Protein AF-A0A929C1X2-F1 (afdb_monomer)

pLDDT: mean 93.23, std 4.47, range [65.38, 97.5]

Sequence (120 aa):
MSGIETVYLVIFIVCLLLSAFFSGAETAFTALQRIRVEHLVSTKVPGAARIARMMRHPEKLLSAILTGNNLVNTAAAVLATVLAVSLWGEQGILIATIGVTIILLVFCETTPKIIAAHNA

Mean predicted aligned error: 4.01 Å

Radius of gyration: 18.09 Å; Cα contacts (8 Å, |Δi|>4): 116; chains: 1; bounding box: 45×24×49 Å

Foldseek 3Di:
DDPVLVVLVVLLVVLLVQLLVLLLVLLLLVLDDLVVLVVCVVVVPPCSVVSNVCVVPVV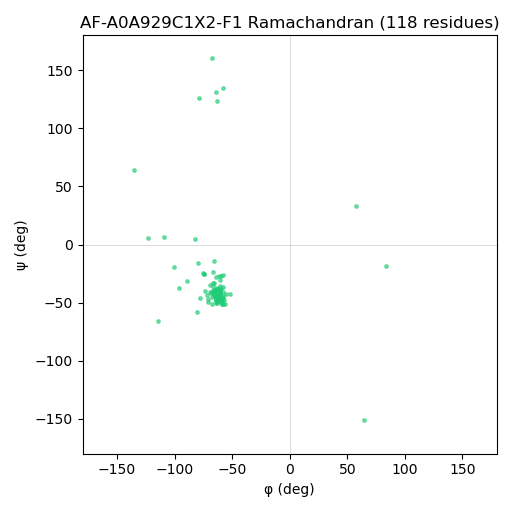VVNVVSVVSNVVSLVSNLVSQLVSQCVPPNPVSNVVSVVVSVCSSVPPRHPVSSVVSNVVD

Nearest PDB structures (foldseek):
  7m1t-assembly1_A  TM=9.672E-01  e=6.883E-06  Methanoculleus thermophilus
  7m1t-assembly1_B  TM=9.630E-01  e=1.212E-05  Methanoculleus thermophilus
  7m1u-assembly1_A  TM=9.540E-01  e=3.221E-05  Methanoculleus thermophilus
  7m1u-assembly1_B  TM=9.156E-01  e=2.491E-05  Methanoculleus thermophilus
  7cff-assembly1_A-2  TM=9.029E-01  e=3.391E-05  Thermus parvatiensis

Secondary structure (DSSP, 8-state):
--HHHHHHHHHHHHHHHHHHHHHHHHHHHHH--HHHHHHHHHTT-TTHHHHHHHTTSHHHHHHHHHHHHHHHHHHHHHHHHHHHHHHHTTHHHHHHHHHHHHIIIIIIIIHHHHHHHHH-

Structure (mmCIF, N/CA/C/O backbone):
data_AF-A0A929C1X2-F1
#
_entry.id   AF-A0A929C1X2-F1
#
loop_
_atom_site.group_PDB
_atom_site.id
_atom_site.type_symbol
_atom_site.label_atom_id
_atom_site.label_alt_id
_atom_site.label_comp_id
_atom_site.label_asym_id
_atom_site.label_entity_id
_atom_site.label_seq_id
_atom_site.pdbx_PDB_ins_code
_atom_site.Cartn_x
_atom_site.Cartn_y
_atom_site.Cartn_z
_atom_site.occupancy
_atom_site.B_iso_or_equiv
_atom_site.auth_seq_id
_atom_site.auth_comp_id
_atom_site.auth_asym_id
_atom_site.auth_atom_id
_atom_site.pdbx_PDB_model_num
ATOM 1 N N . MET A 1 1 ? 3.470 -3.887 -25.814 1.00 65.38 1 MET A N 1
ATOM 2 C CA . MET A 1 1 ? 3.556 -4.598 -24.530 1.00 65.38 1 MET A CA 1
ATOM 3 C C . MET A 1 1 ? 3.212 -6.052 -24.751 1.00 65.38 1 MET A C 1
ATOM 5 O O . MET A 1 1 ? 2.230 -6.327 -25.436 1.00 65.38 1 MET A O 1
ATOM 9 N N . SER A 1 2 ? 4.031 -6.970 -24.246 1.00 81.50 2 SER A N 1
ATOM 10 C CA . SER A 1 2 ? 3.705 -8.400 -24.250 1.00 81.50 2 SER A CA 1
ATOM 11 C C . SER A 1 2 ? 2.525 -8.700 -23.309 1.00 81.50 2 SER A C 1
ATOM 13 O O . SER A 1 2 ? 2.235 -7.923 -22.400 1.00 81.50 2 SER A O 1
ATOM 15 N N . GLY A 1 3 ? 1.844 -9.841 -23.480 1.00 87.00 3 GLY A N 1
ATOM 16 C CA . GLY A 1 3 ? 0.752 -10.237 -22.573 1.00 87.00 3 GLY A CA 1
ATOM 17 C C . GLY A 1 3 ? 1.196 -10.381 -21.108 1.00 87.00 3 GLY A C 1
ATOM 18 O O . GLY A 1 3 ? 0.408 -10.155 -20.195 1.00 87.00 3 GLY A O 1
ATOM 19 N N . ILE A 1 4 ? 2.476 -10.685 -20.879 1.00 88.56 4 ILE A N 1
ATOM 20 C CA . ILE A 1 4 ? 3.079 -10.800 -19.544 1.00 88.56 4 ILE A CA 1
ATOM 21 C C . ILE A 1 4 ? 3.236 -9.420 -18.889 1.00 88.56 4 ILE A C 1
ATOM 23 O O . ILE A 1 4 ? 2.886 -9.258 -17.722 1.00 88.56 4 ILE A O 1
ATOM 27 N N . GLU A 1 5 ? 3.687 -8.406 -19.633 1.00 89.50 5 GLU A N 1
ATOM 28 C CA .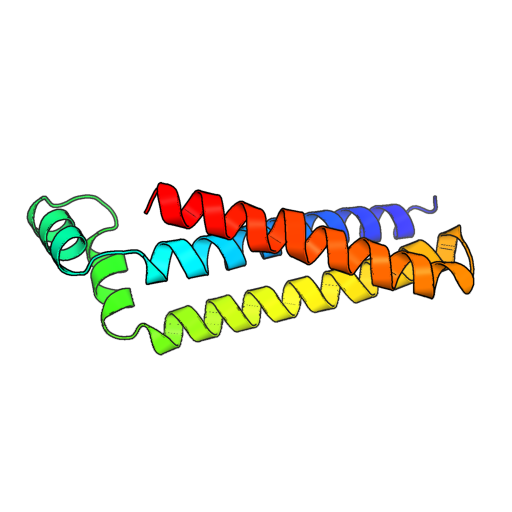 GLU A 1 5 ? 3.780 -7.028 -19.123 1.00 89.50 5 GLU A CA 1
ATOM 29 C C . GLU A 1 5 ? 2.414 -6.489 -18.690 1.00 89.50 5 GLU A C 1
ATOM 31 O O . GLU A 1 5 ? 2.310 -5.811 -17.670 1.00 89.50 5 GLU A O 1
ATOM 36 N N . THR A 1 6 ? 1.347 -6.824 -19.422 1.00 92.38 6 THR A N 1
ATOM 37 C CA . THR A 1 6 ? -0.018 -6.462 -19.022 1.00 92.38 6 THR A CA 1
ATOM 38 C C . THR A 1 6 ? -0.401 -7.106 -17.691 1.00 92.38 6 THR A C 1
ATOM 40 O O . THR A 1 6 ? -0.957 -6.428 -16.830 1.00 92.38 6 THR A O 1
ATOM 43 N N . VAL A 1 7 ? -0.071 -8.384 -17.483 1.00 94.50 7 VAL A N 1
ATOM 44 C CA 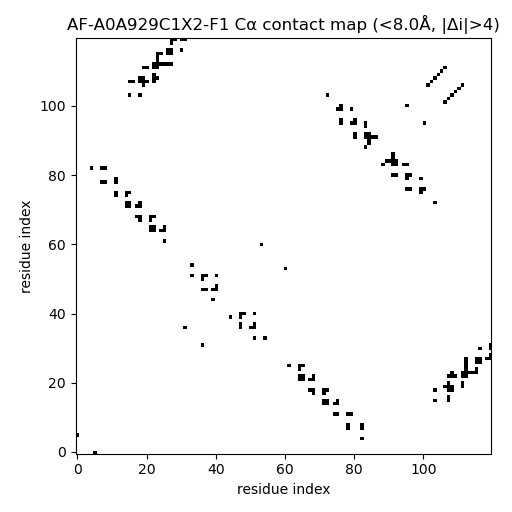. VAL A 1 7 ? -0.320 -9.067 -16.203 1.00 94.50 7 VAL A CA 1
ATOM 45 C C . VAL A 1 7 ? 0.451 -8.390 -15.069 1.00 94.50 7 VAL A C 1
ATOM 47 O O . VAL A 1 7 ? -0.132 -8.106 -14.025 1.00 94.50 7 VAL A O 1
ATOM 50 N N . TYR A 1 8 ? 1.728 -8.063 -15.273 1.00 94.19 8 TYR A N 1
ATOM 51 C CA . TYR A 1 8 ? 2.530 -7.357 -14.270 1.00 94.19 8 TYR A CA 1
ATOM 52 C C . TYR A 1 8 ? 1.973 -5.974 -13.944 1.00 94.19 8 TYR A C 1
ATOM 54 O O . TYR A 1 8 ? 1.921 -5.609 -12.772 1.00 94.19 8 TYR A O 1
ATOM 62 N N . LEU A 1 9 ? 1.496 -5.232 -14.946 1.00 94.31 9 LEU A N 1
ATOM 63 C CA . L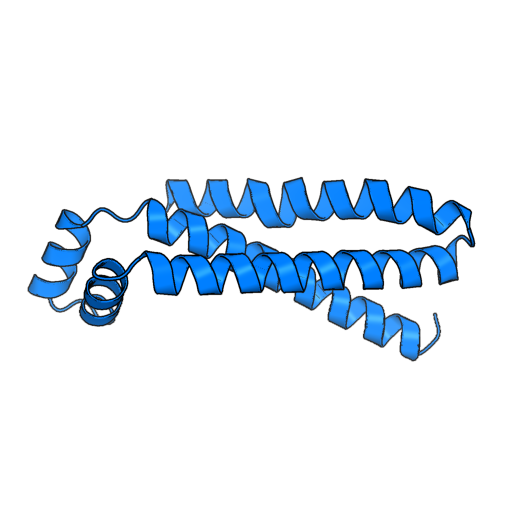EU A 1 9 ? 0.856 -3.935 -14.737 1.00 94.31 9 LEU A CA 1
ATOM 64 C C . LEU A 1 9 ? -0.435 -4.063 -13.919 1.00 94.31 9 LEU A C 1
ATOM 66 O O . LEU A 1 9 ? -0.659 -3.279 -13.000 1.00 94.31 9 LEU A O 1
ATOM 70 N N . VAL A 1 10 ? -1.270 -5.062 -14.216 1.00 96.12 10 VAL A N 1
ATOM 71 C CA . VAL A 1 10 ? -2.502 -5.316 -13.454 1.00 96.12 10 VAL A CA 1
ATOM 72 C C . VAL A 1 10 ? -2.176 -5.645 -11.998 1.00 96.12 10 VAL A C 1
ATOM 74 O O . VAL A 1 10 ? -2.767 -5.053 -11.096 1.00 96.12 10 VAL A O 1
ATOM 77 N N . ILE A 1 11 ? -1.210 -6.535 -11.752 1.00 96.56 11 ILE A N 1
ATOM 78 C CA . ILE A 1 11 ? -0.791 -6.884 -10.386 1.00 96.56 11 ILE A CA 1
ATOM 79 C C . ILE A 1 11 ? -0.217 -5.654 -9.675 1.00 96.56 11 ILE A C 1
ATOM 81 O O . ILE A 1 11 ? -0.565 -5.405 -8.524 1.00 96.56 11 ILE A O 1
ATOM 85 N N . PHE A 1 12 ? 0.597 -4.847 -10.360 1.00 96.38 12 PHE A N 1
ATOM 86 C CA . PHE A 1 12 ? 1.146 -3.610 -9.812 1.00 96.38 12 PHE A CA 1
ATOM 87 C C . PHE A 1 12 ? 0.039 -2.651 -9.352 1.00 96.38 12 PHE A C 1
ATOM 89 O O . PHE A 1 12 ? 0.068 -2.191 -8.213 1.00 96.38 12 PHE A O 1
ATOM 96 N N . ILE A 1 13 ? -0.983 -2.415 -10.182 1.00 96.56 13 ILE A N 1
ATOM 97 C CA . ILE A 1 13 ? -2.132 -1.568 -9.822 1.00 96.56 13 ILE A CA 1
ATOM 98 C C . ILE A 1 13 ? -2.871 -2.134 -8.602 1.00 96.56 13 ILE A C 1
ATOM 100 O O . ILE A 1 13 ? -3.217 -1.385 -7.689 1.00 96.56 13 ILE A O 1
ATOM 104 N N . VAL A 1 14 ? -3.076 -3.453 -8.542 1.00 97.50 14 VAL A N 1
ATOM 105 C CA . VAL A 1 14 ? -3.687 -4.103 -7.373 1.00 97.50 14 VAL A CA 1
ATOM 106 C C . VAL A 1 14 ? -2.838 -3.885 -6.116 1.00 97.50 14 VAL A C 1
ATOM 108 O O . VAL A 1 14 ? -3.391 -3.554 -5.068 1.00 97.50 14 VAL A O 1
ATOM 111 N N . CYS A 1 15 ? -1.509 -3.995 -6.203 1.00 97.31 15 CYS A N 1
ATOM 112 C CA . CYS A 1 15 ? -0.618 -3.706 -5.080 1.00 97.31 15 CYS A CA 1
ATOM 113 C C . CYS A 1 15 ? -0.747 -2.254 -4.594 1.00 97.31 15 CYS A C 1
ATOM 115 O O . CYS A 1 15 ? -0.796 -2.038 -3.385 1.00 97.31 15 CYS A O 1
ATOM 117 N N . LEU A 1 16 ? -0.865 -1.273 -5.499 1.00 97.06 16 LEU A N 1
ATOM 118 C CA . LEU A 1 16 ? -1.066 0.135 -5.128 1.00 97.06 16 LEU A CA 1
ATOM 119 C C . LEU A 1 16 ? -2.385 0.355 -4.374 1.00 97.06 16 LEU A C 1
ATOM 121 O O . LEU A 1 16 ? -2.416 1.068 -3.371 1.00 97.06 16 LEU A O 1
ATOM 125 N N . LEU A 1 17 ? -3.469 -0.282 -4.827 1.00 97.12 17 LEU A N 1
ATOM 126 C CA . LEU A 1 17 ? -4.774 -0.204 -4.162 1.00 97.12 17 LEU A CA 1
ATOM 127 C C . LEU A 1 17 ? -4.746 -0.862 -2.779 1.00 97.12 17 LEU A C 1
ATOM 129 O O . LEU A 1 17 ? -5.295 -0.318 -1.822 1.00 97.12 17 LEU A O 1
ATOM 133 N N . LEU A 1 18 ? -4.083 -2.014 -2.657 1.00 97.31 18 LEU A N 1
ATOM 134 C CA . LEU A 1 18 ? -3.912 -2.686 -1.371 1.00 97.31 18 LEU A CA 1
ATOM 135 C C . LEU A 1 18 ? -3.034 -1.872 -0.415 1.00 97.31 18 LEU A C 1
ATOM 137 O O . LEU A 1 18 ? -3.364 -1.781 0.763 1.00 97.31 18 LEU A O 1
ATOM 141 N N . SER A 1 19 ? -1.963 -1.248 -0.907 1.00 96.19 19 SER A N 1
ATOM 142 C CA . SER A 1 19 ? -1.107 -0.351 -0.118 1.00 96.19 19 SER A CA 1
ATOM 143 C C . SER A 1 19 ? -1.906 0.830 0.440 1.00 96.19 19 SER A C 1
ATOM 145 O O . SER A 1 19 ? -1.887 1.084 1.647 1.00 96.19 19 SER A O 1
ATOM 147 N N . ALA A 1 20 ? -2.717 1.466 -0.417 1.00 95.75 20 ALA A N 1
ATOM 148 C CA . ALA A 1 20 ? -3.639 2.527 -0.019 1.00 95.75 20 ALA A CA 1
ATOM 149 C C . ALA A 1 20 ? -4.636 2.068 1.049 1.00 95.75 20 ALA A C 1
ATOM 151 O O . ALA A 1 20 ? -4.857 2.762 2.045 1.00 95.75 20 ALA A O 1
ATOM 152 N N . PHE A 1 21 ? -5.203 0.875 0.873 1.00 96.31 21 PHE A N 1
ATOM 153 C CA . PHE A 1 21 ? -6.112 0.277 1.841 1.00 96.31 21 PHE A CA 1
ATOM 154 C C . PHE A 1 21 ? -5.435 0.013 3.192 1.00 96.31 21 PHE A C 1
ATOM 156 O O . PHE A 1 21 ? -5.980 0.411 4.220 1.00 96.31 21 PHE A O 1
ATOM 163 N N . PHE A 1 22 ? -4.258 -0.623 3.218 1.00 96.50 22 PHE A N 1
ATOM 164 C CA . PHE A 1 22 ? -3.558 -0.927 4.468 1.00 96.50 22 PHE A CA 1
ATOM 165 C C . PHE A 1 22 ? -3.115 0.344 5.200 1.00 96.50 22 PHE A C 1
ATOM 167 O O . PHE A 1 22 ? -3.352 0.454 6.401 1.00 96.50 22 PHE A O 1
ATOM 174 N N . SER A 1 23 ? -2.555 1.325 4.487 1.00 95.38 23 SER A N 1
ATOM 175 C CA . SER A 1 23 ? -2.156 2.615 5.066 1.00 95.38 23 SER A CA 1
ATOM 176 C C . SER A 1 23 ? -3.351 3.385 5.643 1.00 95.38 23 SER A C 1
ATOM 178 O O . SER A 1 23 ? -3.283 3.918 6.752 1.00 95.38 23 SER A O 1
ATOM 180 N N . GLY A 1 24 ? -4.482 3.408 4.929 1.00 95.25 24 GLY A N 1
ATOM 181 C CA . GLY A 1 24 ? -5.720 4.005 5.430 1.00 95.25 24 GLY A CA 1
ATOM 182 C C . GLY A 1 24 ? -6.283 3.258 6.644 1.00 95.25 24 GLY A C 1
ATOM 183 O O . GLY A 1 24 ? -6.647 3.883 7.637 1.00 95.25 24 GLY A O 1
ATOM 184 N N . ALA A 1 25 ? -6.306 1.923 6.608 1.00 94.31 25 ALA A N 1
ATOM 185 C CA . ALA A 1 25 ? -6.786 1.089 7.710 1.00 94.31 25 ALA A CA 1
ATOM 186 C C . ALA A 1 25 ? -5.943 1.254 8.985 1.00 94.31 25 ALA A C 1
ATOM 188 O O . ALA A 1 25 ? -6.502 1.298 10.079 1.00 94.31 25 ALA A O 1
ATOM 189 N N . GLU A 1 26 ? -4.621 1.386 8.848 1.00 94.50 26 GLU A N 1
ATOM 190 C CA . GLU A 1 26 ? -3.697 1.685 9.946 1.00 94.50 26 GLU A CA 1
ATOM 191 C C . GLU A 1 26 ? -4.098 2.977 10.672 1.00 94.50 26 GLU A C 1
ATOM 193 O O . GLU A 1 26 ? -4.266 2.999 11.895 1.00 94.50 26 GLU A O 1
ATOM 198 N N . THR A 1 27 ? -4.302 4.055 9.910 1.00 94.75 27 THR A N 1
ATOM 199 C CA . THR A 1 27 ? -4.625 5.369 10.481 1.00 94.75 27 THR A CA 1
ATOM 200 C C . THR A 1 27 ? -6.053 5.431 11.005 1.00 94.75 27 THR A C 1
ATOM 202 O O . THR A 1 27 ? -6.278 5.942 12.097 1.00 94.75 27 THR A O 1
ATOM 205 N N . ALA A 1 28 ? -7.018 4.844 10.294 1.00 92.12 28 ALA A N 1
ATOM 206 C CA . ALA A 1 28 ? -8.390 4.747 10.779 1.00 92.12 28 ALA A CA 1
ATOM 207 C C . ALA A 1 28 ? -8.440 4.002 12.119 1.00 92.12 28 ALA A C 1
ATOM 209 O O . ALA A 1 28 ? -9.062 4.469 13.066 1.00 92.12 28 ALA A O 1
ATOM 210 N N . PHE A 1 29 ? -7.745 2.866 12.228 1.00 92.31 29 PHE A N 1
ATOM 211 C CA . PHE A 1 29 ? -7.735 2.078 13.456 1.00 92.31 29 PHE A CA 1
ATOM 212 C C . PHE A 1 29 ? -7.070 2.812 14.625 1.00 92.31 29 PHE A C 1
ATOM 214 O O . PHE A 1 29 ? -7.579 2.755 15.743 1.00 92.31 29 PHE A O 1
ATOM 221 N N . THR A 1 30 ? -5.961 3.512 14.381 1.00 91.00 30 THR A N 1
ATOM 222 C CA . THR A 1 30 ? -5.248 4.260 15.430 1.00 91.00 30 THR A CA 1
ATOM 223 C C . THR A 1 30 ? -5.957 5.555 15.839 1.00 91.00 30 THR A C 1
ATOM 225 O O . THR A 1 30 ? -5.817 5.975 16.986 1.00 91.00 30 THR A O 1
ATOM 228 N N . ALA A 1 31 ? -6.768 6.152 14.962 1.00 90.44 31 ALA A N 1
ATOM 229 C CA . ALA A 1 31 ? -7.578 7.333 15.266 1.00 90.44 31 ALA A CA 1
ATOM 230 C C . ALA A 1 31 ? -8.885 7.019 16.030 1.00 90.44 31 ALA A C 1
ATOM 232 O O . ALA A 1 31 ? -9.482 7.920 16.627 1.00 90.44 31 ALA A O 1
ATOM 233 N N . LEU A 1 32 ? -9.336 5.756 16.060 1.00 90.19 32 LEU A N 1
ATOM 234 C CA . LEU A 1 32 ? -10.570 5.364 16.749 1.00 90.19 32 LEU A CA 1
ATOM 235 C C . LEU A 1 32 ? -10.495 5.597 18.265 1.00 90.19 32 LEU A C 1
ATOM 237 O O . LEU A 1 32 ? -9.693 5.005 18.989 1.00 90.19 32 LEU A O 1
ATOM 241 N N . GLN A 1 33 ? -11.441 6.381 18.781 1.00 88.75 33 GLN A N 1
ATOM 242 C CA . GLN A 1 33 ? -11.596 6.586 20.219 1.00 88.75 33 GLN A CA 1
ATOM 243 C C . GLN A 1 33 ? -12.319 5.410 20.878 1.00 88.75 33 GLN A C 1
ATOM 245 O O . GLN A 1 33 ? -13.457 5.081 20.534 1.00 88.75 33 GLN A O 1
ATOM 250 N N . ARG A 1 34 ? -11.703 4.831 21.914 1.00 87.25 34 ARG A N 1
ATOM 251 C CA . ARG A 1 34 ? -12.272 3.697 22.659 1.00 87.25 34 ARG A CA 1
ATOM 252 C C . ARG A 1 34 ? -13.670 3.987 23.219 1.00 87.25 34 ARG A C 1
ATOM 254 O O . ARG A 1 34 ? -14.558 3.154 23.077 1.00 87.25 34 ARG A O 1
ATOM 261 N N . ILE A 1 35 ? -13.881 5.184 23.770 1.00 89.75 35 ILE A N 1
ATOM 262 C CA . ILE A 1 35 ? -15.175 5.625 24.324 1.00 89.75 35 ILE A CA 1
ATOM 263 C C . ILE A 1 35 ? -16.266 5.636 23.241 1.00 89.75 35 ILE A C 1
ATOM 265 O O . ILE A 1 35 ? -17.372 5.141 23.458 1.00 89.75 35 ILE A O 1
ATOM 269 N N . ARG A 1 36 ? -15.950 6.146 22.044 1.00 90.19 36 ARG A N 1
ATOM 270 C CA . ARG A 1 36 ? -16.876 6.165 20.903 1.00 90.19 36 ARG A CA 1
ATOM 271 C C . ARG A 1 36 ? -17.243 4.747 20.471 1.00 90.19 36 ARG A C 1
ATOM 273 O O . ARG A 1 36 ? -18.412 4.463 20.237 1.00 90.19 36 ARG A O 1
ATOM 280 N N . VAL A 1 37 ? -16.270 3.839 20.414 1.00 91.81 37 VAL A N 1
ATOM 281 C CA . VAL A 1 37 ? -16.516 2.433 20.060 1.00 91.81 37 VAL A CA 1
ATOM 282 C C . VAL A 1 37 ? -17.369 1.725 21.117 1.00 91.81 37 VAL A C 1
ATOM 284 O O . VAL A 1 37 ? -18.288 0.993 20.758 1.00 91.81 37 VAL A O 1
ATOM 287 N N . GLU A 1 38 ? -17.137 1.975 22.407 1.00 92.06 38 GLU A N 1
ATOM 288 C CA . GLU A 1 38 ? -17.974 1.444 23.494 1.00 92.06 38 GLU A CA 1
ATOM 289 C C . GLU A 1 38 ? -19.430 1.938 23.387 1.00 92.06 38 GLU A C 1
ATOM 291 O O . GLU A 1 38 ? -20.362 1.146 23.548 1.00 92.06 38 GLU A O 1
ATOM 296 N N . HIS A 1 39 ? -19.642 3.202 23.002 1.00 94.25 39 HIS A N 1
ATOM 297 C CA . HIS A 1 39 ? -20.973 3.742 22.708 1.00 94.25 39 HIS A CA 1
ATOM 298 C C . HIS A 1 39 ? -21.634 3.090 21.474 1.00 94.25 39 HIS A C 1
ATOM 300 O O . HIS A 1 39 ? -22.827 2.788 21.478 1.00 94.25 39 HIS A O 1
ATOM 306 N N . LEU A 1 40 ? -20.872 2.806 20.414 1.00 92.94 40 LEU A N 1
ATOM 307 C CA . LEU A 1 40 ? -21.384 2.092 19.233 1.00 92.94 40 LEU A CA 1
ATOM 308 C C . LEU A 1 40 ? -21.778 0.640 19.559 1.00 92.94 40 LEU A C 1
ATOM 310 O O . LEU A 1 40 ? -22.732 0.101 18.995 1.00 92.94 40 LEU A O 1
ATOM 314 N N . VAL A 1 41 ? -21.067 0.001 20.493 1.00 94.56 41 VAL A N 1
ATOM 315 C CA . VAL A 1 41 ? -21.429 -1.329 21.000 1.00 94.56 41 VAL A CA 1
ATOM 316 C C . VAL A 1 41 ? -22.732 -1.272 21.796 1.00 94.56 41 VAL A C 1
ATOM 318 O O . VAL A 1 41 ? -23.600 -2.120 21.582 1.00 94.56 41 VAL A O 1
ATOM 321 N N . SER A 1 42 ? -22.902 -0.283 22.681 1.00 94.25 42 SER A N 1
ATOM 322 C CA . SER A 1 42 ? -24.119 -0.157 23.497 1.00 94.25 42 SER A CA 1
ATOM 323 C C . SER A 1 42 ? -25.361 0.167 22.659 1.00 94.25 42 SER A C 1
ATOM 325 O O . SER A 1 42 ? -26.443 -0.345 22.942 1.00 94.25 42 SER A O 1
ATOM 327 N N . THR A 1 43 ? -25.194 0.922 21.571 1.00 95.38 43 THR A N 1
ATOM 328 C CA . THR A 1 43 ? -26.247 1.237 20.587 1.00 95.38 43 THR A CA 1
ATOM 329 C C . THR A 1 43 ? -26.475 0.133 19.542 1.00 95.38 43 THR A C 1
ATOM 331 O O . 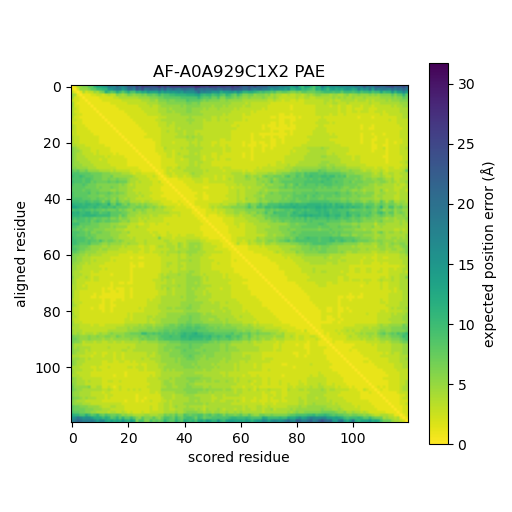THR A 1 43 ? -27.305 0.292 18.651 1.00 95.38 43 THR A O 1
ATOM 334 N N . LYS A 1 44 ? -25.799 -1.022 19.674 1.00 93.25 44 LYS A N 1
ATOM 335 C CA . LYS A 1 44 ? -25.932 -2.211 18.807 1.00 93.25 44 LYS A CA 1
ATOM 336 C C . LYS A 1 44 ? -25.648 -1.945 17.322 1.00 93.25 44 LYS A C 1
ATOM 338 O O . LYS A 1 44 ? -26.218 -2.606 16.453 1.00 93.25 44 LYS A O 1
ATOM 343 N N . VAL A 1 45 ? -24.726 -1.029 17.022 1.00 95.12 45 VAL A N 1
ATOM 344 C CA . VAL A 1 45 ? -24.284 -0.784 15.643 1.00 95.12 45 VAL A CA 1
ATOM 345 C C . VAL A 1 45 ? -23.589 -2.040 15.092 1.00 95.12 45 VAL A C 1
ATOM 347 O O . VAL A 1 45 ? -22.716 -2.613 15.762 1.00 95.12 45 VAL A O 1
ATOM 350 N N . PRO A 1 46 ? -23.947 -2.505 13.879 1.00 93.31 46 PRO A N 1
ATOM 351 C CA . PRO A 1 46 ? -23.335 -3.687 13.286 1.00 93.31 46 PRO A CA 1
ATOM 352 C C . PRO A 1 46 ? -21.816 -3.515 13.157 1.00 93.31 46 PRO A C 1
ATOM 354 O O . PRO A 1 46 ? -21.315 -2.474 12.747 1.00 93.31 46 PRO A O 1
ATOM 357 N N . GLY A 1 47 ? -21.061 -4.546 13.542 1.00 89.12 47 GLY A N 1
ATOM 358 C CA . GLY A 1 47 ? -19.594 -4.536 13.494 1.00 89.12 47 GLY A CA 1
ATOM 359 C C . GLY A 1 47 ? -18.894 -3.891 14.699 1.00 89.12 47 GLY A C 1
ATOM 360 O O . GLY A 1 47 ? -17.741 -4.240 14.962 1.00 89.12 47 GLY A O 1
ATOM 361 N N . ALA A 1 48 ? -19.577 -3.071 15.509 1.00 92.62 48 ALA A N 1
ATOM 362 C CA . ALA A 1 48 ? -18.969 -2.383 16.656 1.00 92.62 48 ALA A CA 1
ATOM 363 C C . ALA A 1 48 ? -18.346 -3.358 17.674 1.00 92.62 48 ALA A C 1
ATOM 365 O O . ALA A 1 48 ? -17.222 -3.163 18.132 1.00 92.62 48 ALA A O 1
ATOM 366 N N . ALA A 1 49 ? -19.013 -4.484 17.954 1.00 92.38 49 ALA A N 1
ATOM 367 C CA . ALA A 1 49 ? -18.498 -5.513 18.863 1.00 92.38 49 ALA A CA 1
ATOM 368 C C . ALA A 1 49 ? -17.242 -6.238 18.334 1.00 92.38 49 ALA A C 1
ATOM 370 O O . ALA A 1 49 ? -16.475 -6.817 19.109 1.00 92.38 49 ALA A O 1
ATOM 371 N N . ARG A 1 50 ? -17.025 -6.255 17.012 1.00 91.56 50 ARG A N 1
ATOM 372 C CA . ARG A 1 50 ? -15.806 -6.809 16.403 1.00 91.56 50 ARG A CA 1
ATOM 373 C C . ARG A 1 50 ? -14.652 -5.819 16.536 1.00 91.56 50 ARG A C 1
ATOM 375 O O . ARG A 1 50 ? -13.584 -6.221 16.988 1.00 91.56 50 ARG A O 1
ATOM 382 N N . ILE A 1 51 ? -14.900 -4.544 16.233 1.00 91.25 51 ILE A N 1
ATOM 383 C CA . ILE A 1 51 ? -13.921 -3.458 16.387 1.00 91.25 51 ILE A CA 1
ATOM 384 C C . ILE A 1 51 ? -13.483 -3.344 17.854 1.00 91.25 51 ILE A C 1
ATOM 386 O O . ILE A 1 51 ? -12.291 -3.378 18.141 1.00 91.25 51 ILE A O 1
ATOM 390 N N . ALA A 1 52 ? -14.428 -3.351 18.799 1.00 92.25 52 ALA A N 1
ATOM 391 C CA . ALA A 1 52 ? -14.129 -3.318 20.232 1.00 92.25 52 ALA A CA 1
ATOM 392 C C . ALA A 1 52 ? -13.243 -4.490 20.689 1.00 92.25 52 ALA A C 1
ATOM 394 O O . ALA A 1 52 ? -12.382 -4.320 21.549 1.00 92.25 52 ALA A O 1
ATOM 395 N N . ARG A 1 53 ? -13.426 -5.689 20.112 1.00 91.31 5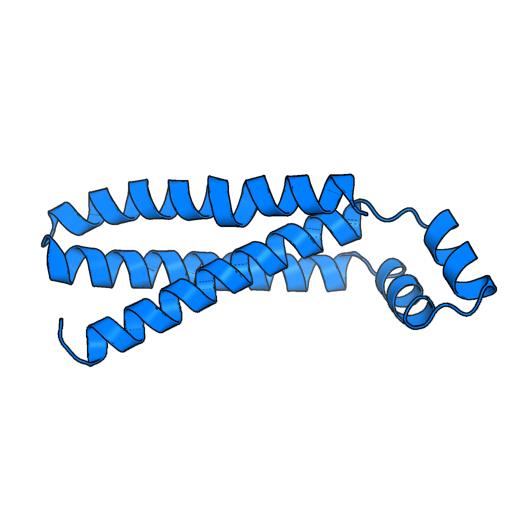3 ARG A N 1
ATOM 396 C CA . ARG A 1 53 ? -12.551 -6.844 20.379 1.00 91.31 53 ARG A CA 1
ATOM 397 C C . ARG A 1 53 ? -11.156 -6.658 19.788 1.00 91.31 53 ARG A C 1
ATOM 399 O O . ARG A 1 53 ? -10.187 -6.998 20.456 1.00 91.31 53 ARG A O 1
ATOM 406 N N . MET A 1 54 ? -11.051 -6.108 18.580 1.00 90.38 54 MET A N 1
ATOM 407 C CA . MET A 1 54 ? -9.764 -5.802 17.943 1.00 90.38 54 MET A CA 1
ATOM 408 C C . MET A 1 54 ? -8.964 -4.767 18.745 1.00 90.38 54 MET A C 1
ATOM 410 O O . MET A 1 54 ? -7.770 -4.955 18.954 1.00 90.38 54 MET A O 1
ATOM 414 N N . MET A 1 55 ? -9.628 -3.745 19.295 1.00 90.12 55 MET A N 1
ATOM 415 C CA . MET A 1 55 ? -8.996 -2.729 20.150 1.00 90.12 55 MET A CA 1
ATOM 416 C C . MET A 1 55 ? -8.467 -3.266 21.491 1.00 90.12 55 MET A C 1
ATOM 418 O O . MET A 1 55 ? -7.697 -2.573 22.147 1.00 90.12 55 MET A O 1
ATOM 422 N N . ARG A 1 56 ? -8.841 -4.484 21.920 1.00 89.81 56 ARG A N 1
ATOM 423 C CA . ARG A 1 56 ? -8.250 -5.114 23.121 1.00 89.81 56 ARG A CA 1
ATOM 424 C C . ARG A 1 56 ? -6.832 -5.633 22.882 1.00 89.81 56 ARG A C 1
ATOM 426 O O . ARG A 1 56 ? -6.083 -5.770 23.840 1.00 89.81 56 ARG A O 1
ATOM 433 N N . HIS A 1 57 ? -6.491 -5.945 21.632 1.00 89.75 57 HIS A N 1
ATOM 434 C CA . HIS A 1 57 ? -5.174 -6.443 21.229 1.00 89.75 57 HIS A CA 1
ATOM 435 C C . HIS A 1 57 ? -4.710 -5.727 19.953 1.00 89.75 57 HIS A C 1
ATOM 437 O O . HIS A 1 5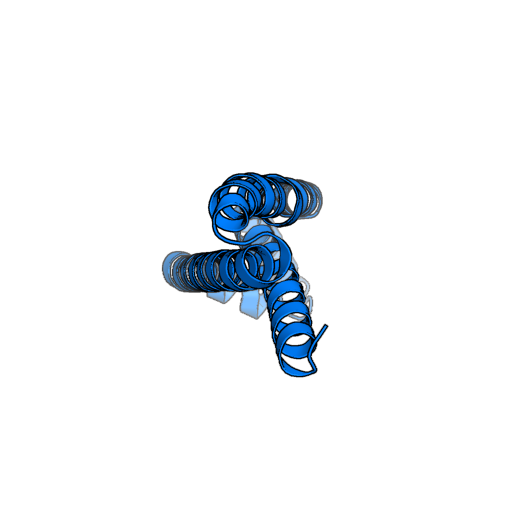7 ? -4.576 -6.369 18.903 1.00 89.75 57 HIS A O 1
ATOM 443 N N . PRO A 1 58 ? -4.499 -4.400 20.027 1.00 89.44 58 PRO A N 1
ATOM 444 C CA . PRO A 1 58 ? -4.196 -3.577 18.862 1.00 89.44 58 PRO A CA 1
ATOM 445 C C . PRO A 1 58 ? -2.909 -4.031 18.168 1.00 89.44 58 PRO A C 1
ATOM 447 O O . PRO A 1 58 ? -2.883 -4.071 16.943 1.00 89.44 58 PRO A O 1
ATOM 450 N N . GLU A 1 59 ? -1.901 -4.485 18.924 1.00 93.06 59 GLU A N 1
ATOM 451 C CA . GLU A 1 59 ? -0.639 -5.010 18.382 1.00 93.06 59 GLU A CA 1
ATOM 452 C C . GLU A 1 59 ? -0.836 -6.097 17.317 1.00 93.06 59 GLU A C 1
ATOM 454 O O . GLU A 1 59 ? -0.161 -6.074 16.291 1.00 93.06 59 GLU A O 1
ATOM 459 N N . LYS A 1 60 ? -1.767 -7.041 17.514 1.00 90.81 60 LYS A N 1
ATOM 460 C CA . LYS A 1 60 ? -1.969 -8.141 16.553 1.00 90.81 60 LYS A CA 1
ATOM 461 C C . LYS A 1 60 ? -2.539 -7.643 15.230 1.00 90.81 60 LYS A C 1
ATOM 463 O O . LYS A 1 60 ? -2.120 -8.096 14.168 1.00 90.81 60 LYS A O 1
ATOM 468 N N . LEU A 1 61 ? -3.506 -6.728 15.298 1.00 91.19 61 LEU A N 1
ATOM 469 C CA . LEU A 1 61 ? -4.117 -6.154 14.105 1.00 91.19 61 LEU A CA 1
ATOM 470 C C . LEU A 1 61 ? -3.134 -5.223 13.393 1.00 91.19 61 LEU A C 1
ATOM 472 O O . LEU A 1 61 ? -2.955 -5.340 12.185 1.00 91.19 61 LEU A O 1
ATOM 476 N N . LEU A 1 62 ? -2.479 -4.341 14.147 1.00 94.56 62 LEU A N 1
ATOM 477 C CA . LEU A 1 62 ? -1.524 -3.382 13.611 1.00 94.56 62 LEU A CA 1
ATOM 478 C C . LEU A 1 62 ? -0.333 -4.094 12.967 1.00 94.56 62 LEU A C 1
ATOM 480 O O . LEU A 1 62 ? 0.051 -3.745 11.858 1.00 94.56 62 LEU A O 1
ATOM 484 N N . SER A 1 63 ? 0.186 -5.152 13.598 1.00 95.69 63 SER A N 1
ATOM 485 C CA . SER A 1 63 ? 1.233 -5.986 13.007 1.00 95.69 63 SER A CA 1
ATOM 486 C C . SER A 1 63 ? 0.788 -6.590 11.675 1.00 95.69 63 SER A C 1
ATOM 488 O O . SER A 1 63 ? 1.525 -6.485 10.702 1.00 95.69 63 SER A O 1
ATOM 490 N N . ALA A 1 64 ? -0.420 -7.154 11.588 1.00 94.69 64 ALA A N 1
ATOM 491 C CA . ALA A 1 64 ? -0.923 -7.714 10.335 1.00 94.69 64 ALA A CA 1
ATOM 492 C C . ALA A 1 64 ? -1.090 -6.649 9.235 1.00 94.69 64 ALA A C 1
ATOM 494 O O . ALA A 1 64 ? -0.735 -6.903 8.084 1.00 94.69 64 ALA A O 1
ATOM 495 N N . ILE A 1 65 ? -1.593 -5.459 9.584 1.00 95.75 65 ILE A N 1
ATOM 496 C CA . ILE A 1 65 ? -1.752 -4.333 8.651 1.00 95.75 65 ILE A CA 1
ATOM 497 C C . ILE A 1 65 ? -0.387 -3.857 8.142 1.00 95.75 65 ILE A C 1
ATOM 499 O O . ILE A 1 65 ? -0.197 -3.740 6.934 1.00 95.75 65 ILE A O 1
ATOM 503 N N . LEU A 1 66 ? 0.574 -3.635 9.042 1.00 94.56 66 LEU A N 1
ATOM 504 C CA . LEU A 1 66 ? 1.922 -3.180 8.697 1.00 94.56 66 LEU A CA 1
ATOM 505 C C . LEU A 1 66 ? 2.672 -4.208 7.847 1.00 94.56 66 LEU A C 1
ATOM 507 O O . LEU A 1 66 ? 3.304 -3.851 6.855 1.00 94.56 66 LEU A O 1
ATOM 511 N N . THR A 1 67 ? 2.580 -5.493 8.195 1.00 96.81 67 THR A N 1
ATOM 512 C CA . THR A 1 67 ? 3.165 -6.570 7.390 1.00 96.81 67 THR A CA 1
ATOM 513 C C . THR A 1 67 ? 2.523 -6.633 6.007 1.00 96.81 67 THR A C 1
ATOM 515 O O . THR A 1 67 ? 3.242 -6.737 5.016 1.00 96.81 67 THR A O 1
ATOM 518 N N . GLY A 1 68 ? 1.193 -6.522 5.924 1.00 96.19 68 GLY A N 1
ATOM 519 C CA . GLY A 1 68 ? 0.468 -6.464 4.656 1.00 96.19 68 GLY A CA 1
ATOM 520 C C . GLY A 1 68 ? 0.920 -5.293 3.787 1.00 96.19 68 GLY A C 1
ATOM 521 O O . GLY A 1 68 ? 1.255 -5.505 2.625 1.00 96.19 68 GLY A O 1
ATOM 522 N N . ASN A 1 69 ? 1.017 -4.094 4.370 1.00 95.75 69 ASN A N 1
ATOM 523 C CA . ASN A 1 69 ? 1.470 -2.880 3.691 1.00 95.75 69 ASN A CA 1
ATOM 524 C C . ASN A 1 69 ? 2.888 -3.040 3.125 1.00 95.75 69 ASN A C 1
ATOM 526 O O . ASN A 1 69 ? 3.130 -2.845 1.937 1.00 95.75 69 ASN A O 1
ATOM 530 N N . ASN A 1 70 ? 3.825 -3.483 3.965 1.00 94.69 70 ASN A N 1
ATOM 531 C CA . ASN A 1 70 ? 5.214 -3.675 3.557 1.00 94.69 70 ASN A CA 1
ATOM 532 C C . ASN A 1 70 ? 5.352 -4.739 2.464 1.00 94.69 70 ASN A C 1
ATOM 534 O O . ASN A 1 70 ? 6.147 -4.565 1.538 1.00 94.69 70 ASN A O 1
ATOM 538 N N . LEU A 1 71 ? 4.558 -5.812 2.529 1.00 97.44 71 LEU A N 1
ATOM 539 C CA . LEU A 1 71 ? 4.545 -6.848 1.501 1.00 97.44 71 LEU A CA 1
ATOM 540 C C . LEU A 1 71 ? 4.086 -6.284 0.150 1.00 97.44 71 LEU A C 1
ATOM 542 O O . LEU A 1 71 ? 4.771 -6.483 -0.854 1.00 97.44 71 LEU A O 1
ATOM 546 N N . VAL A 1 72 ? 2.961 -5.561 0.115 1.00 97.06 72 VAL A N 1
ATOM 547 C CA . VAL A 1 72 ? 2.436 -5.000 -1.140 1.00 97.06 72 VAL A CA 1
ATOM 548 C C . VAL A 1 72 ? 3.310 -3.873 -1.686 1.00 97.06 72 VAL A C 1
ATOM 550 O O . VAL A 1 72 ? 3.492 -3.808 -2.898 1.00 97.06 72 VAL A O 1
ATOM 553 N N . ASN A 1 73 ? 3.926 -3.055 -0.827 1.00 96.12 73 ASN A N 1
ATOM 554 C CA . ASN A 1 73 ? 4.876 -2.015 -1.239 1.00 96.12 73 ASN A CA 1
ATOM 555 C C . ASN A 1 73 ? 6.131 -2.622 -1.862 1.00 96.12 73 ASN A C 1
ATOM 557 O O . ASN A 1 73 ? 6.573 -2.186 -2.924 1.00 96.12 73 ASN A O 1
ATOM 561 N N . THR A 1 74 ? 6.671 -3.672 -1.242 1.00 96.75 74 THR A N 1
ATOM 562 C CA . THR A 1 74 ? 7.833 -4.392 -1.777 1.00 96.75 74 THR A CA 1
ATOM 563 C C . THR A 1 74 ? 7.500 -5.039 -3.121 1.00 96.75 74 THR A C 1
ATOM 565 O O . THR A 1 74 ? 8.252 -4.889 -4.083 1.00 96.75 74 THR A O 1
ATOM 568 N N . ALA A 1 75 ? 6.347 -5.707 -3.221 1.00 97.25 75 ALA A N 1
ATOM 569 C CA . ALA A 1 75 ? 5.888 -6.303 -4.472 1.00 97.25 75 ALA A CA 1
ATOM 570 C C . ALA A 1 75 ? 5.692 -5.245 -5.571 1.00 97.25 75 ALA A C 1
ATOM 572 O O . ALA A 1 75 ? 6.156 -5.437 -6.695 1.00 97.25 75 ALA A O 1
ATOM 573 N N . ALA A 1 76 ? 5.075 -4.107 -5.240 1.00 97.38 76 ALA A N 1
ATOM 574 C CA . ALA A 1 76 ? 4.891 -2.992 -6.161 1.00 97.38 76 ALA A CA 1
ATOM 575 C C . ALA A 1 76 ? 6.234 -2.442 -6.663 1.00 97.38 76 ALA A C 1
ATOM 577 O O . ALA A 1 76 ? 6.393 -2.242 -7.864 1.00 97.38 76 ALA A O 1
ATOM 578 N N . ALA A 1 77 ? 7.215 -2.252 -5.775 1.00 96.81 77 ALA A N 1
ATOM 579 C CA . ALA A 1 77 ? 8.544 -1.769 -6.143 1.00 96.81 77 ALA A CA 1
ATOM 580 C C . ALA A 1 77 ? 9.273 -2.733 -7.096 1.00 96.81 77 ALA A C 1
ATOM 582 O O . ALA A 1 77 ? 9.834 -2.298 -8.105 1.00 96.81 77 ALA A O 1
ATOM 583 N N . VAL A 1 78 ? 9.221 -4.043 -6.826 1.00 96.94 78 VAL A N 1
ATOM 584 C CA . VAL A 1 78 ? 9.825 -5.064 -7.699 1.00 96.94 78 VAL A CA 1
ATOM 585 C C . VAL A 1 78 ? 9.139 -5.086 -9.067 1.00 96.94 78 VAL A C 1
ATOM 587 O O . VAL A 1 78 ? 9.822 -5.036 -10.089 1.00 96.94 78 VAL A O 1
ATOM 590 N N . LEU A 1 79 ? 7.803 -5.101 -9.109 1.00 96.69 79 LEU A N 1
ATOM 591 C CA . LEU A 1 79 ? 7.042 -5.108 -10.363 1.00 96.69 79 LEU A CA 1
ATOM 592 C C . LEU A 1 79 ? 7.271 -3.836 -11.182 1.00 96.69 79 LEU A C 1
ATOM 594 O O . LEU A 1 79 ? 7.489 -3.923 -12.388 1.00 96.69 79 LEU A O 1
ATOM 598 N N . ALA A 1 80 ? 7.282 -2.668 -10.536 1.00 96.12 80 ALA A N 1
ATOM 599 C CA . ALA A 1 80 ? 7.597 -1.402 -11.187 1.00 96.12 80 ALA A CA 1
ATOM 600 C C . ALA A 1 80 ? 9.008 -1.408 -11.778 1.00 96.12 80 ALA A C 1
ATOM 602 O O . ALA A 1 80 ? 9.198 -0.947 -12.899 1.00 96.12 80 ALA A O 1
ATOM 603 N N . THR A 1 81 ? 9.984 -1.970 -11.060 1.00 96.50 81 THR A N 1
ATOM 604 C CA . THR A 1 81 ? 11.363 -2.091 -11.550 1.00 96.50 81 THR A CA 1
ATOM 605 C C . THR A 1 81 ? 11.435 -3.005 -12.770 1.00 96.50 81 THR A C 1
ATOM 607 O O . THR A 1 81 ? 12.015 -2.619 -13.780 1.00 96.50 81 THR A O 1
ATOM 610 N N . VAL A 1 82 ? 10.794 -4.180 -12.729 1.00 95.56 82 VAL A N 1
ATOM 611 C CA . VAL A 1 82 ? 10.743 -5.111 -13.873 1.00 95.56 82 VAL A CA 1
ATOM 612 C C . VAL A 1 82 ? 10.084 -4.454 -15.089 1.00 95.56 82 VAL A C 1
ATOM 614 O O . VAL A 1 82 ? 10.632 -4.506 -16.190 1.00 95.56 82 VAL A O 1
ATOM 617 N N . LEU A 1 83 ? 8.940 -3.793 -14.893 1.00 94.75 83 LEU A N 1
ATOM 618 C CA . LEU A 1 83 ? 8.235 -3.071 -15.953 1.00 94.75 83 LEU A CA 1
ATOM 619 C C . LEU A 1 83 ? 9.094 -1.941 -16.524 1.00 94.75 83 LEU A C 1
ATOM 621 O O . LEU A 1 83 ? 9.239 -1.833 -17.739 1.00 94.75 83 LEU A O 1
ATOM 625 N N . ALA A 1 84 ? 9.716 -1.127 -15.675 1.00 95.38 84 ALA A N 1
ATOM 626 C CA . ALA A 1 84 ? 10.519 -0.006 -16.135 1.00 95.38 84 ALA A CA 1
ATOM 627 C C . ALA A 1 84 ? 11.778 -0.456 -16.881 1.00 95.38 84 ALA A C 1
ATOM 629 O O . ALA A 1 84 ? 12.116 0.132 -17.904 1.00 95.38 84 ALA A O 1
ATOM 630 N N . VAL A 1 85 ? 12.440 -1.522 -16.427 1.00 96.00 85 VAL A N 1
ATOM 631 C CA . VAL A 1 85 ? 13.588 -2.094 -17.141 1.00 96.00 85 VAL A CA 1
ATOM 632 C C . VAL A 1 85 ? 13.170 -2.646 -18.501 1.00 96.00 85 VAL A C 1
ATOM 634 O O . VAL A 1 85 ? 13.879 -2.442 -19.482 1.00 96.00 85 VAL A O 1
ATOM 637 N N . SER A 1 86 ? 11.995 -3.277 -18.599 1.00 92.69 86 SER A N 1
ATOM 638 C CA . SER A 1 86 ? 11.491 -3.774 -19.887 1.00 92.69 86 SER A CA 1
ATOM 639 C C . SER A 1 86 ? 11.214 -2.660 -20.908 1.00 92.69 86 SER A C 1
ATOM 641 O O . SER A 1 86 ? 11.333 -2.891 -22.108 1.00 92.69 86 SER A O 1
ATOM 643 N N . LEU A 1 87 ? 10.883 -1.450 -20.440 1.00 91.00 87 LEU A N 1
ATOM 644 C CA . LEU A 1 87 ? 10.517 -0.310 -21.285 1.00 91.00 87 LEU A CA 1
ATOM 645 C C . LEU A 1 87 ? 11.691 0.636 -21.578 1.00 91.00 87 LEU A C 1
ATOM 647 O O . LEU A 1 87 ? 11.784 1.169 -22.682 1.00 91.00 87 LEU A O 1
ATOM 651 N N . TRP A 1 88 ? 12.576 0.855 -20.602 1.00 93.50 88 TRP A N 1
ATOM 652 C CA . TRP A 1 88 ? 13.638 1.871 -20.645 1.00 93.50 88 TRP A CA 1
ATOM 653 C C . TRP A 1 88 ? 15.055 1.304 -20.444 1.00 93.50 88 TRP A C 1
ATOM 655 O O . TRP A 1 88 ? 16.015 2.070 -20.349 1.00 93.50 88 TRP A O 1
ATOM 665 N N . GLY A 1 89 ? 15.220 -0.021 -20.371 1.00 93.19 89 GLY A N 1
ATOM 666 C CA . GLY A 1 89 ? 16.512 -0.656 -20.096 1.00 93.19 89 GLY A CA 1
ATOM 667 C C . GLY A 1 89 ? 17.032 -0.325 -18.693 1.00 93.19 89 GLY A C 1
ATOM 668 O O . GLY A 1 89 ? 16.256 -0.066 -17.776 1.00 93.19 89 GLY A O 1
ATOM 669 N N . GLU A 1 90 ? 18.352 -0.296 -18.497 1.00 93.62 90 GLU A N 1
ATOM 670 C CA . GLU A 1 90 ? 18.946 -0.055 -17.167 1.00 93.62 90 GLU A CA 1
ATOM 671 C C . GLU A 1 90 ? 18.572 1.306 -16.557 1.00 93.62 90 GLU A C 1
ATOM 673 O O . GLU A 1 90 ? 18.418 1.418 -15.341 1.00 93.62 90 GLU A O 1
ATOM 678 N N . GLN A 1 91 ? 18.334 2.330 -17.386 1.00 93.31 91 GLN A N 1
ATOM 679 C CA . GLN A 1 91 ? 17.850 3.637 -16.918 1.00 93.31 91 GLN A CA 1
ATOM 680 C C . GLN A 1 91 ? 16.482 3.528 -16.226 1.00 93.31 91 GLN A C 1
ATOM 682 O O . GLN A 1 91 ? 16.173 4.307 -15.320 1.00 93.31 91 GLN A O 1
ATOM 687 N N . GLY A 1 92 ? 15.689 2.517 -16.596 1.00 94.25 92 GLY A N 1
ATOM 688 C CA . GLY A 1 92 ? 14.414 2.188 -15.974 1.00 94.25 92 GLY A CA 1
ATOM 689 C C . GLY A 1 92 ? 14.516 1.899 -14.476 1.00 94.25 92 GLY A C 1
ATOM 690 O O . GLY A 1 92 ? 13.560 2.168 -13.757 1.00 94.25 92 GLY A O 1
ATOM 691 N N . ILE A 1 93 ? 15.669 1.443 -13.971 1.00 95.62 93 ILE A N 1
ATOM 692 C CA . ILE A 1 93 ? 15.871 1.200 -12.533 1.00 95.62 93 ILE A CA 1
ATOM 693 C C . ILE A 1 93 ? 15.759 2.511 -11.747 1.00 95.62 93 ILE A C 1
ATOM 695 O O . ILE A 1 93 ? 15.039 2.577 -10.749 1.00 95.62 93 ILE A O 1
ATOM 699 N N . LEU A 1 94 ? 16.431 3.573 -12.206 1.00 96.12 94 LEU A N 1
ATOM 700 C CA . LEU A 1 94 ? 16.391 4.881 -11.548 1.00 96.12 94 LEU A CA 1
ATOM 701 C C . LEU A 1 94 ? 14.994 5.504 -11.645 1.00 96.12 94 LEU A C 1
ATOM 703 O O . LEU A 1 94 ? 14.475 6.020 -10.653 1.00 96.12 94 LEU A O 1
ATOM 707 N N . ILE A 1 95 ? 14.369 5.402 -12.824 1.00 94.12 95 ILE A N 1
ATOM 708 C CA . ILE A 1 95 ? 13.008 5.896 -13.070 1.00 94.12 95 ILE A CA 1
ATOM 709 C C . ILE A 1 95 ? 12.011 5.190 -12.144 1.00 94.12 95 ILE A C 1
ATOM 711 O O . ILE A 1 95 ? 11.217 5.859 -11.483 1.00 94.12 95 ILE A O 1
ATOM 715 N N . ALA A 1 96 ? 12.073 3.858 -12.045 1.00 95.88 96 ALA A N 1
ATOM 716 C CA . ALA A 1 96 ? 11.220 3.085 -11.150 1.00 95.88 96 ALA A CA 1
ATOM 717 C C . ALA A 1 96 ? 11.475 3.430 -9.687 1.00 95.88 96 ALA A C 1
ATOM 719 O O . ALA A 1 96 ? 10.520 3.650 -8.955 1.00 95.88 96 ALA A O 1
ATOM 720 N 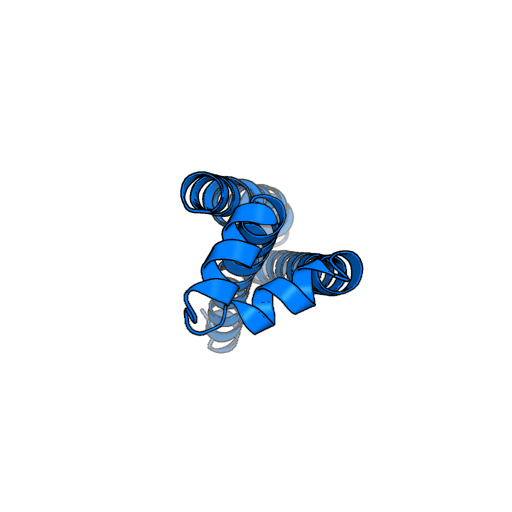N . THR A 1 97 ? 12.737 3.525 -9.264 1.00 95.38 97 THR A N 1
ATOM 721 C CA . THR A 1 97 ? 13.086 3.813 -7.867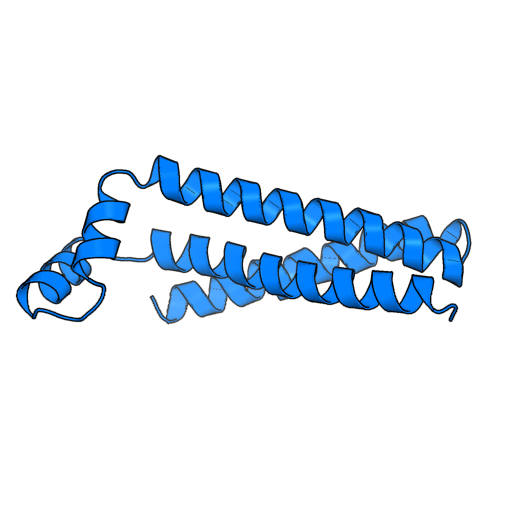 1.00 95.38 97 THR A CA 1
ATOM 722 C C . THR A 1 97 ? 12.473 5.135 -7.413 1.00 95.38 97 THR A C 1
ATOM 724 O O . THR A 1 97 ? 11.771 5.178 -6.405 1.00 95.38 97 THR A O 1
ATOM 727 N N . ILE A 1 98 ? 12.682 6.209 -8.176 1.00 96.62 98 ILE A N 1
ATOM 728 C CA . ILE A 1 98 ? 12.155 7.535 -7.829 1.00 96.62 98 ILE A CA 1
ATOM 729 C C . ILE A 1 98 ? 10.634 7.565 -8.011 1.00 96.62 98 ILE A C 1
ATOM 731 O O . ILE A 1 98 ? 9.905 7.969 -7.104 1.00 96.62 98 ILE A O 1
ATOM 735 N N . GLY A 1 99 ? 10.143 7.106 -9.164 1.00 96.25 99 GLY A N 1
ATOM 736 C CA . GLY A 1 99 ? 8.730 7.169 -9.521 1.00 96.25 99 GLY A CA 1
ATOM 737 C C . GLY A 1 99 ? 7.848 6.342 -8.592 1.00 96.25 99 GLY A C 1
ATOM 738 O O . GLY A 1 99 ? 6.866 6.860 -8.065 1.00 96.25 99 GLY A O 1
ATOM 739 N N . VAL A 1 100 ? 8.209 5.082 -8.332 1.00 95.94 100 VAL A N 1
ATOM 740 C CA . VAL A 1 100 ? 7.426 4.201 -7.456 1.00 95.94 100 VAL A CA 1
ATOM 741 C C . VAL A 1 100 ? 7.442 4.694 -6.014 1.00 95.94 100 VAL A C 1
ATOM 743 O O . VAL A 1 100 ? 6.415 4.625 -5.350 1.00 95.94 100 VAL A O 1
ATOM 746 N N . THR A 1 101 ? 8.563 5.253 -5.545 1.00 95.06 101 THR A N 1
ATOM 747 C CA . THR A 1 101 ? 8.654 5.815 -4.191 1.00 95.06 101 THR A CA 1
ATOM 748 C C . THR A 1 101 ? 7.702 6.993 -4.037 1.00 95.06 101 THR A C 1
ATOM 750 O O . THR A 1 101 ? 6.937 7.035 -3.079 1.00 95.06 101 THR A O 1
ATOM 753 N N . ILE A 1 102 ? 7.685 7.920 -4.999 1.00 97.06 102 ILE A N 1
ATOM 754 C CA . ILE A 1 102 ? 6.743 9.047 -4.986 1.00 97.06 102 ILE A CA 1
ATOM 755 C C . ILE A 1 102 ? 5.301 8.536 -5.051 1.00 97.06 102 ILE A C 1
ATOM 757 O O . ILE A 1 102 ? 4.458 8.999 -4.285 1.00 97.06 102 ILE A O 1
ATOM 761 N N . ILE A 1 103 ? 5.016 7.571 -5.932 1.00 96.50 103 ILE A N 1
ATOM 762 C CA . ILE A 1 103 ? 3.671 7.007 -6.079 1.00 96.50 103 ILE A CA 1
ATOM 763 C C . ILE A 1 103 ? 3.195 6.396 -4.759 1.00 96.50 103 ILE A C 1
ATOM 765 O O . ILE A 1 103 ? 2.110 6.734 -4.286 1.00 96.50 103 ILE A O 1
ATOM 769 N N . LEU A 1 104 ? 4.015 5.540 -4.147 1.00 95.56 104 LEU A N 1
ATOM 770 C CA . LEU A 1 104 ? 3.678 4.880 -2.894 1.00 95.56 104 LEU A CA 1
ATOM 771 C C . LEU A 1 104 ? 3.526 5.894 -1.759 1.00 95.56 104 LEU A C 1
ATOM 773 O O . LEU A 1 104 ? 2.487 5.912 -1.107 1.00 95.56 104 LEU A O 1
ATOM 777 N N . LEU A 1 105 ? 4.501 6.786 -1.562 1.00 94.94 105 LEU A N 1
ATOM 778 C CA . LEU A 1 105 ? 4.470 7.744 -0.457 1.00 94.94 105 LEU A CA 1
ATOM 779 C C . LEU A 1 105 ? 3.315 8.731 -0.572 1.00 94.94 105 LEU A C 1
ATOM 781 O O . LEU A 1 105 ? 2.655 9.009 0.425 1.00 94.94 105 LEU A O 1
ATOM 785 N N . VAL A 1 106 ? 3.060 9.283 -1.757 1.00 95.62 106 VAL A N 1
ATOM 786 C CA . VAL A 1 106 ? 2.031 10.314 -1.924 1.00 95.62 106 VAL A CA 1
ATOM 787 C C . VAL A 1 106 ? 0.655 9.668 -2.006 1.00 95.62 106 VAL A C 1
ATOM 789 O O . VAL A 1 106 ? -0.203 9.956 -1.175 1.00 95.62 106 VAL A O 1
ATOM 792 N N . PHE A 1 107 ? 0.446 8.770 -2.969 1.00 93.69 107 PHE A N 1
ATOM 793 C CA . PHE A 1 107 ? -0.892 8.288 -3.314 1.00 93.69 107 PHE A CA 1
ATOM 794 C C . PHE A 1 107 ? -1.327 7.065 -2.514 1.00 93.69 107 PHE A C 1
ATOM 796 O O . PHE A 1 107 ? -2.522 6.911 -2.264 1.00 93.69 107 PHE A O 1
ATOM 803 N N . CYS A 1 108 ? -0.397 6.198 -2.112 1.00 93.75 108 CYS A N 1
ATOM 804 C CA . CYS A 1 108 ? -0.733 4.967 -1.394 1.00 93.75 108 CYS A CA 1
ATOM 805 C C . CYS A 1 108 ? -0.522 5.072 0.118 1.00 93.75 108 CYS A C 1
ATOM 807 O O . CYS A 1 108 ? -1.116 4.310 0.870 1.00 93.75 108 CYS A O 1
ATOM 809 N N . GLU A 1 109 ? 0.274 6.025 0.588 1.00 92.62 109 GLU A N 1
ATOM 810 C CA . GLU A 1 109 ? 0.558 6.163 2.009 1.00 92.62 109 GLU A CA 1
ATOM 811 C C . GLU A 1 109 ? -0.012 7.462 2.575 1.00 92.62 109 GLU A C 1
ATOM 813 O O . GLU A 1 109 ? -0.954 7.433 3.362 1.00 92.62 109 GLU A O 1
ATOM 818 N N . THR A 1 110 ? 0.489 8.616 2.143 1.00 94.12 110 THR A N 1
ATOM 819 C CA . THR A 1 110 ? 0.146 9.912 2.743 1.00 94.12 110 THR A CA 1
ATOM 820 C C . THR A 1 110 ? -1.315 10.287 2.503 1.00 94.12 110 THR A C 1
ATOM 822 O O . THR A 1 110 ? -2.034 10.589 3.455 1.00 94.12 110 THR A O 1
ATOM 825 N N . THR A 1 111 ? -1.797 10.240 1.256 1.00 94.19 111 THR A N 1
ATOM 826 C CA . THR A 1 111 ? -3.185 10.610 0.936 1.00 94.19 111 THR A CA 1
ATOM 827 C C . THR A 1 111 ? -4.214 9.721 1.653 1.00 94.19 111 THR A C 1
ATOM 829 O O . THR A 1 111 ? -5.102 10.277 2.305 1.00 94.19 111 THR A O 1
ATOM 832 N N . PRO A 1 112 ? -4.113 8.375 1.634 1.00 92.38 112 PRO A N 1
ATOM 833 C CA . PRO A 1 112 ? -5.059 7.515 2.343 1.00 92.38 112 PRO A CA 1
ATOM 834 C C . PRO A 1 112 ? -5.023 7.707 3.860 1.00 92.38 112 PRO A C 1
ATOM 836 O O . PRO A 1 112 ? -6.084 7.724 4.483 1.00 92.38 112 PRO A O 1
ATOM 839 N N . LYS A 1 113 ? -3.838 7.915 4.455 1.00 93.88 113 LYS A N 1
ATOM 840 C CA . LYS A 1 113 ? -3.701 8.205 5.892 1.00 93.88 113 LYS A CA 1
ATOM 841 C C . LYS A 1 113 ? -4.418 9.504 6.272 1.00 93.88 113 LYS A C 1
ATOM 843 O O . LYS A 1 113 ? -5.186 9.514 7.229 1.00 93.88 113 LYS A O 1
ATOM 848 N N . ILE A 1 114 ? -4.250 10.573 5.489 1.00 92.56 114 ILE A N 1
ATOM 849 C CA . ILE A 1 114 ? -4.934 11.858 5.726 1.00 92.56 114 ILE A CA 1
ATOM 850 C C . ILE A 1 114 ? -6.459 11.697 5.642 1.00 92.56 114 ILE A C 1
ATOM 852 O O . ILE A 1 114 ? -7.180 12.154 6.529 1.00 92.56 114 ILE A O 1
ATOM 856 N N . ILE A 1 115 ? -6.957 11.020 4.602 1.00 91.62 115 ILE A N 1
ATOM 857 C CA . ILE A 1 115 ? -8.398 10.787 4.419 1.00 91.62 115 ILE A CA 1
ATOM 858 C C . ILE A 1 115 ? -8.963 9.952 5.574 1.00 91.62 115 ILE A C 1
ATOM 860 O O . ILE A 1 115 ? -10.044 10.254 6.080 1.00 91.62 115 ILE A O 1
ATOM 864 N N . ALA A 1 116 ? -8.243 8.915 6.001 1.00 91.75 116 ALA A N 1
ATOM 865 C CA . ALA A 1 116 ? -8.648 8.069 7.113 1.00 91.75 116 ALA A CA 1
ATOM 866 C C . ALA A 1 116 ? -8.688 8.843 8.437 1.00 91.75 116 ALA A C 1
ATOM 868 O O . ALA A 1 116 ? -9.666 8.730 9.165 1.00 91.75 116 ALA A O 1
ATOM 869 N N . ALA A 1 117 ? -7.680 9.674 8.719 1.00 89.75 117 ALA A N 1
ATOM 870 C CA . ALA A 1 117 ? -7.617 10.467 9.946 1.00 89.75 117 ALA A CA 1
ATOM 871 C C . ALA A 1 117 ? -8.804 11.433 10.092 1.00 89.75 117 ALA A C 1
ATOM 873 O O . ALA A 1 117 ? -9.328 11.600 11.190 1.00 89.75 117 ALA A O 1
ATOM 874 N N . HIS A 1 118 ? -9.248 12.054 8.995 1.00 85.19 118 HIS A N 1
ATOM 875 C CA . HIS A 1 118 ? -10.369 12.999 9.019 1.00 85.19 118 HIS A CA 1
ATOM 876 C C . HIS A 1 118 ? -11.743 12.314 9.156 1.00 85.19 118 HIS A C 1
ATOM 878 O O . HIS A 1 118 ? -12.699 12.936 9.612 1.00 85.19 118 HIS A O 1
ATOM 884 N N . ASN A 1 119 ? -11.863 11.046 8.748 1.00 80.88 119 ASN A N 1
ATOM 885 C CA . ASN A 1 119 ? -13.138 10.319 8.702 1.00 80.88 119 ASN A CA 1
ATOM 886 C C . ASN A 1 119 ? -13.274 9.214 9.770 1.00 80.88 119 ASN A C 1
ATOM 888 O O . ASN A 1 119 ? -14.241 8.449 9.723 1.00 80.88 119 ASN A O 1
ATOM 892 N N . ALA A 1 120 ? -12.317 9.107 10.698 1.00 71.69 120 ALA A N 1
ATOM 893 C CA . ALA A 1 120 ? -12.296 8.097 11.761 1.00 71.69 120 ALA A CA 1
ATOM 894 C C . ALA A 1 120 ? -13.258 8.386 12.933 1.00 71.69 120 ALA A C 1
ATOM 896 O O . ALA A 1 120 ? -13.661 9.549 13.174 1.00 71.69 120 ALA A O 1
#

Solvent-accessible surface area (backbone atoms only — not comparable to full-atom values): 6023 Å² total; per-residue (Å²): 131,57,79,63,57,54,51,48,51,53,52,31,52,50,23,45,53,49,21,19,49,28,34,15,50,52,32,26,61,72,57,51,52,67,70,60,40,56,51,34,38,75,71,63,44,87,65,27,66,55,53,54,55,46,65,76,49,44,68,64,55,51,49,51,37,53,52,51,25,55,51,28,48,50,51,29,48,52,42,41,29,55,53,27,29,76,76,53,40,79,63,10,46,60,51,24,55,56,50,47,49,51,46,42,50,48,63,16,33,49,49,26,24,54,56,23,54,77,71,81